Protein AF-A0A7S2AYP8-F1 (afdb_monomer_lite)

pLDDT: mean 70.14, std 17.72, range [39.72, 95.25]

Radius of gyration: 17.01 Å; chains: 1; bounding box: 49×31×50 Å

Sequence (108 aa):
DDADEDDENSYGFIDLTPDDLAQPGFIGDTMTLESSHVLASSHRSERTYSNDKGYFTIAEVVQAIIKFELVDRPKCSPYGCIDESHIYFEGLEPNEMNDAFTIAWSAM

Structure (mmCIF, N/CA/C/O backbone):
data_AF-A0A7S2AYP8-F1
#
_entry.id   AF-A0A7S2AYP8-F1
#
loop_
_atom_site.group_PDB
_atom_site.id
_atom_site.type_symbol
_atom_site.label_atom_id
_atom_site.label_alt_id
_atom_site.label_comp_id
_atom_site.label_asym_id
_atom_site.label_entity_id
_atom_site.label_seq_id
_atom_site.pdbx_PDB_ins_code
_atom_site.Cartn_x
_atom_site.Cartn_y
_atom_site.Cartn_z
_atom_site.occupancy
_atom_site.B_iso_or_equiv
_atom_site.auth_seq_id
_atom_site.auth_comp_id
_atom_site.auth_asym_id
_atom_site.auth_atom_id
_atom_site.pdbx_PDB_model_num
ATOM 1 N N . ASP A 1 1 ? 35.770 -13.442 31.119 1.00 41.78 1 ASP A N 1
ATOM 2 C CA . ASP A 1 1 ? 34.310 -13.346 31.006 1.00 41.78 1 ASP A CA 1
ATOM 3 C C . ASP A 1 1 ? 33.988 -12.377 29.893 1.00 41.78 1 ASP A C 1
ATOM 5 O O . ASP A 1 1 ? 33.701 -11.214 30.142 1.00 41.78 1 ASP A O 1
ATOM 9 N N . ASP A 1 2 ? 34.169 -12.871 28.668 1.00 44.22 2 ASP A N 1
ATOM 10 C CA . ASP A 1 2 ? 33.679 -12.236 27.450 1.00 44.22 2 ASP A CA 1
ATOM 11 C C . ASP A 1 2 ? 32.178 -12.519 27.393 1.00 44.22 2 ASP A C 1
ATOM 13 O O . ASP A 1 2 ? 31.759 -13.674 27.306 1.00 44.22 2 ASP A O 1
ATOM 17 N N . ALA A 1 3 ? 31.376 -11.473 27.572 1.00 45.34 3 ALA A N 1
ATOM 18 C CA . ALA A 1 3 ? 29.955 -11.520 27.286 1.00 45.34 3 ALA A CA 1
ATOM 19 C C . ALA A 1 3 ? 29.799 -11.206 25.797 1.00 45.34 3 ALA A C 1
ATOM 21 O O . ALA A 1 3 ? 29.847 -10.043 25.399 1.00 45.34 3 ALA A O 1
ATOM 22 N N . ASP A 1 4 ? 29.673 -12.258 24.993 1.00 51.62 4 ASP A N 1
ATOM 23 C CA . ASP A 1 4 ? 29.123 -12.170 23.647 1.00 51.62 4 ASP A CA 1
ATOM 24 C C . ASP A 1 4 ? 27.643 -11.770 23.789 1.00 51.62 4 ASP A C 1
ATOM 26 O O . ASP A 1 4 ? 26.775 -12.592 24.087 1.00 51.62 4 ASP A O 1
ATOM 30 N N . GLU A 1 5 ? 27.364 -10.470 23.682 1.00 51.22 5 GLU A N 1
ATOM 31 C CA . GLU A 1 5 ? 26.014 -9.959 23.449 1.00 51.22 5 GLU A CA 1
ATOM 32 C C . GLU A 1 5 ? 25.665 -10.258 21.986 1.00 51.22 5 GLU A C 1
ATOM 34 O O . GLU A 1 5 ? 25.932 -9.462 21.086 1.00 51.22 5 GLU A O 1
ATOM 39 N N . ASP A 1 6 ? 25.121 -11.455 21.755 1.00 49.44 6 ASP A N 1
ATOM 40 C CA . ASP A 1 6 ? 24.440 -11.817 20.515 1.00 49.44 6 ASP A CA 1
ATOM 41 C C . ASP A 1 6 ? 23.251 -10.863 20.318 1.00 49.44 6 ASP A C 1
ATOM 43 O O . ASP A 1 6 ? 22.161 -11.055 20.862 1.00 49.44 6 ASP A O 1
ATOM 47 N N . ASP A 1 7 ? 23.478 -9.798 19.551 1.00 47.03 7 ASP A N 1
ATOM 48 C CA . ASP A 1 7 ? 22.448 -8.913 19.011 1.00 47.03 7 ASP A CA 1
ATOM 49 C C . ASP A 1 7 ? 21.695 -9.683 17.909 1.00 47.03 7 ASP A C 1
ATOM 51 O O . ASP A 1 7 ? 21.910 -9.516 16.704 1.00 47.03 7 ASP A O 1
ATOM 55 N N . GLU A 1 8 ? 20.861 -10.634 18.342 1.00 46.34 8 GLU A N 1
ATOM 56 C CA . GLU A 1 8 ? 19.884 -11.350 17.525 1.00 46.34 8 GLU A CA 1
ATOM 57 C C . GLU A 1 8 ? 18.837 -10.340 17.032 1.00 46.34 8 GLU A C 1
ATOM 59 O O . GLU A 1 8 ? 17.712 -10.256 17.525 1.00 46.34 8 GLU A O 1
ATOM 64 N N . ASN A 1 9 ? 19.183 -9.580 15.995 1.00 44.69 9 ASN A N 1
ATOM 65 C CA . ASN A 1 9 ? 18.217 -8.829 15.202 1.00 44.69 9 ASN A CA 1
ATOM 66 C C . ASN A 1 9 ? 17.438 -9.803 14.295 1.00 44.69 9 ASN A C 1
ATOM 68 O O . ASN A 1 9 ? 17.444 -9.722 13.066 1.00 44.69 9 ASN A O 1
ATOM 72 N N . SER A 1 10 ? 16.809 -10.796 14.924 1.00 47.28 10 SER A N 1
ATOM 73 C CA . SER A 1 10 ? 15.831 -11.685 14.323 1.00 47.28 10 SER A CA 1
ATOM 74 C C . SER A 1 10 ? 14.547 -10.881 14.167 1.00 47.28 10 SER A C 1
ATOM 76 O O . SER A 1 10 ? 13.678 -10.880 15.041 1.00 47.28 10 SER A O 1
ATOM 78 N N . TYR A 1 11 ? 14.421 -10.152 13.057 1.00 52.59 11 TYR A N 1
ATOM 79 C CA . TYR A 1 11 ? 13.121 -9.674 12.591 1.00 52.59 11 TYR A CA 1
ATOM 80 C C . TYR A 1 11 ? 12.290 -10.895 12.181 1.00 52.59 11 TYR A C 1
ATOM 82 O O . TYR A 1 11 ? 12.142 -11.213 11.002 1.00 52.59 11 TYR A O 1
ATOM 90 N N . GLY A 1 12 ? 11.805 -11.644 13.170 1.00 48.66 12 GLY A N 1
ATOM 91 C CA . GLY A 1 12 ? 10.880 -12.738 12.952 1.00 48.66 12 GLY A CA 1
ATOM 92 C C . GLY A 1 12 ? 9.646 -12.180 12.260 1.00 48.66 12 GLY A C 1
ATOM 93 O O . GLY A 1 12 ? 9.010 -11.261 12.772 1.00 48.66 12 GLY A O 1
ATOM 94 N N . PHE A 1 13 ? 9.320 -12.711 11.085 1.00 57.84 13 PHE A N 1
ATOM 95 C CA . PHE A 1 13 ? 8.058 -12.400 10.431 1.00 57.84 13 PHE A CA 1
ATOM 96 C C . PHE A 1 13 ? 6.920 -12.838 11.360 1.00 57.84 13 PHE A C 1
ATOM 98 O O . PHE A 1 13 ? 6.816 -14.016 11.706 1.00 57.84 13 PHE A O 1
ATOM 105 N N . ILE A 1 14 ? 6.107 -11.881 11.805 1.00 73.06 14 ILE A N 1
ATOM 106 C CA . ILE A 1 14 ? 4.943 -12.142 12.652 1.00 73.06 14 ILE A CA 1
ATOM 107 C C . ILE A 1 14 ? 3.717 -12.192 11.749 1.00 73.06 14 ILE A C 1
ATOM 109 O O . ILE A 1 14 ? 3.436 -11.237 11.022 1.00 73.06 14 ILE A O 1
ATOM 113 N N . ASP A 1 15 ? 2.972 -13.292 11.821 1.00 78.75 15 ASP A N 1
ATOM 114 C CA . ASP A 1 15 ? 1.673 -13.387 11.167 1.00 78.75 15 ASP A CA 1
ATOM 115 C C . ASP A 1 15 ? 0.685 -12.423 11.833 1.00 78.75 15 ASP A C 1
ATOM 117 O O . ASP A 1 15 ? 0.452 -12.480 13.043 1.00 78.75 15 ASP A O 1
ATOM 121 N N . LEU A 1 16 ? 0.081 -11.543 11.033 1.00 81.38 16 LEU A N 1
ATOM 122 C CA . LEU A 1 16 ? -0.933 -10.610 11.514 1.00 81.38 16 LEU A CA 1
ATOM 123 C C . LEU A 1 16 ? -2.260 -11.330 11.754 1.00 81.38 16 LEU A C 1
ATOM 125 O O . LEU A 1 16 ? -2.754 -12.073 10.899 1.00 81.38 16 LEU A O 1
ATOM 129 N N . THR A 1 17 ? -2.877 -11.067 12.904 1.00 87.50 17 THR A N 1
ATOM 130 C CA . THR A 1 17 ? -4.221 -11.566 13.201 1.00 87.50 17 THR A CA 1
ATOM 131 C C . THR A 1 17 ? -5.282 -10.786 12.410 1.00 87.50 17 THR A C 1
ATOM 133 O O . THR A 1 17 ? -5.020 -9.682 11.926 1.00 87.50 17 THR A O 1
ATOM 136 N N . PRO A 1 18 ? -6.520 -11.304 12.285 1.00 89.94 18 PRO A N 1
ATOM 137 C CA . PRO A 1 18 ? -7.617 -10.550 11.676 1.00 89.94 18 PRO A CA 1
ATOM 138 C C . PRO A 1 18 ? -7.886 -9.191 12.341 1.00 89.94 18 PRO A C 1
ATOM 140 O O . PRO A 1 18 ? -8.270 -8.248 11.652 1.00 89.94 18 PRO A O 1
ATOM 143 N N . ASP A 1 19 ? -7.663 -9.084 13.654 1.00 88.94 19 ASP A N 1
ATOM 144 C CA . ASP A 1 19 ? -7.850 -7.837 14.401 1.00 88.94 19 ASP A CA 1
ATOM 145 C C . ASP A 1 19 ? -6.740 -6.822 14.103 1.00 88.94 19 ASP A C 1
ATOM 147 O O . ASP A 1 19 ? -7.028 -5.629 13.980 1.00 88.94 19 ASP A O 1
ATOM 151 N N . ASP A 1 20 ? -5.499 -7.289 13.916 1.00 84.88 20 ASP A N 1
ATOM 152 C CA . ASP A 1 20 ? -4.382 -6.450 13.463 1.00 84.88 20 ASP A CA 1
ATOM 153 C C . ASP A 1 20 ? -4.656 -5.931 12.051 1.00 84.88 20 ASP A C 1
ATOM 155 O O . ASP A 1 20 ? -4.562 -4.738 11.775 1.00 84.88 20 ASP A O 1
ATOM 159 N N . LEU A 1 21 ? -5.097 -6.820 11.160 1.00 86.25 21 LEU A N 1
ATOM 160 C CA . LEU A 1 21 ? -5.449 -6.490 9.782 1.00 86.25 21 LEU A CA 1
ATOM 161 C C . LEU A 1 21 ? -6.580 -5.452 9.676 1.00 86.25 21 LEU A C 1
ATOM 163 O O . LEU A 1 21 ? -6.643 -4.727 8.681 1.00 86.25 21 LEU A O 1
ATOM 167 N N . ALA A 1 22 ? -7.451 -5.364 10.683 1.00 91.62 22 ALA A N 1
ATOM 168 C CA . ALA A 1 22 ? -8.534 -4.388 10.758 1.00 91.62 22 ALA A CA 1
ATOM 169 C C . ALA A 1 22 ? -8.103 -3.018 11.318 1.00 91.62 22 ALA A C 1
ATOM 171 O O . ALA A 1 22 ? -8.872 -2.059 11.212 1.00 91.62 22 ALA A O 1
ATOM 172 N N . GLN A 1 23 ? -6.902 -2.897 11.896 1.00 90.56 23 GLN A N 1
ATOM 173 C CA . GLN A 1 23 ? -6.397 -1.617 12.400 1.00 90.56 23 GLN A CA 1
ATOM 174 C C . GLN A 1 23 ? -6.115 -0.635 11.254 1.00 90.56 23 GLN A C 1
ATOM 176 O O . GLN A 1 23 ? -5.822 -1.064 10.133 1.00 90.56 23 GLN A O 1
ATOM 181 N N . PRO A 1 24 ? -6.164 0.688 11.504 1.00 91.19 24 PRO A N 1
ATOM 182 C CA . PRO A 1 24 ? -5.702 1.682 10.542 1.00 91.19 24 PRO A CA 1
ATOM 183 C C . PRO A 1 24 ? -4.226 1.4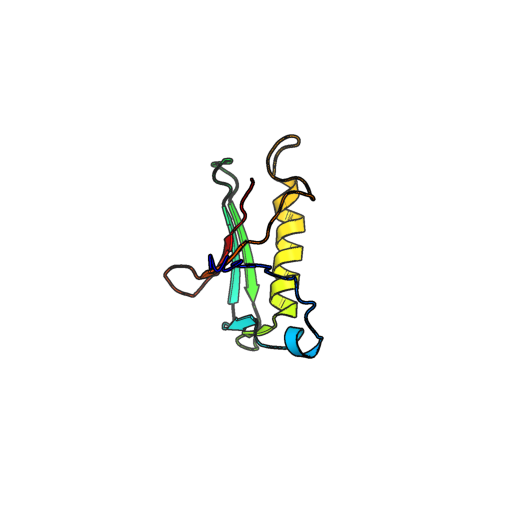63 10.178 1.00 91.19 24 PRO A C 1
ATOM 185 O O . PRO A 1 24 ? -3.360 1.499 11.046 1.00 91.19 24 PRO A O 1
ATOM 188 N N . GLY A 1 25 ? -3.951 1.243 8.892 1.00 86.81 25 GLY A N 1
ATOM 189 C CA . GLY A 1 25 ? -2.600 1.115 8.335 1.00 86.81 25 GLY A CA 1
ATOM 190 C C . GLY A 1 25 ? -2.120 2.379 7.618 1.00 86.81 25 GLY A C 1
ATOM 191 O O . GLY A 1 25 ? -0.927 2.649 7.583 1.00 86.81 25 GLY A O 1
ATOM 192 N N . PHE A 1 26 ? -3.045 3.178 7.081 1.00 89.69 26 PHE A N 1
ATOM 193 C CA . PHE A 1 26 ? -2.768 4.479 6.469 1.00 89.69 26 PHE A CA 1
ATOM 194 C C . PHE A 1 26 ? -3.877 5.460 6.843 1.00 89.69 26 PHE A C 1
ATOM 196 O O . PHE A 1 26 ? -5.055 5.133 6.701 1.00 89.69 26 PHE A O 1
ATOM 203 N N . ILE A 1 27 ? -3.524 6.662 7.297 1.00 91.25 27 ILE A N 1
ATOM 204 C CA . ILE A 1 27 ? -4.492 7.711 7.638 1.00 91.25 27 ILE A CA 1
ATOM 205 C C . ILE A 1 27 ? -4.602 8.681 6.464 1.00 91.25 27 ILE A C 1
ATOM 207 O O . ILE A 1 27 ? -3.614 9.280 6.058 1.00 91.25 27 ILE A O 1
ATOM 211 N N . GLY A 1 28 ? -5.813 8.840 5.942 1.00 90.88 28 GLY A N 1
ATOM 212 C CA . GLY A 1 28 ? -6.114 9.658 4.775 1.00 90.88 28 GLY A CA 1
ATOM 213 C C . GLY A 1 28 ? -7.254 9.056 3.960 1.00 90.88 28 GLY A C 1
ATOM 214 O O . GLY A 1 28 ? -7.475 7.844 3.951 1.00 90.88 28 GLY A O 1
ATOM 215 N N . ASP A 1 29 ? -7.999 9.921 3.281 1.00 91.38 29 ASP A N 1
ATOM 216 C CA . ASP A 1 29 ? -9.034 9.526 2.320 1.00 91.38 29 ASP A CA 1
ATOM 217 C C . ASP A 1 29 ? -8.434 9.029 0.998 1.00 91.38 29 ASP A C 1
ATOM 219 O O . ASP A 1 29 ? -9.102 8.345 0.226 1.00 91.38 29 ASP A O 1
ATOM 223 N N . THR A 1 30 ? -7.160 9.337 0.758 1.00 93.62 30 THR A N 1
ATOM 224 C CA . THR A 1 30 ? -6.447 9.071 -0.484 1.00 93.62 30 THR A CA 1
ATOM 225 C C . THR A 1 30 ? -5.064 8.519 -0.174 1.00 93.62 30 THR A C 1
ATOM 227 O O . THR A 1 30 ? -4.309 9.123 0.577 1.00 93.62 30 THR A O 1
ATOM 230 N N . MET A 1 31 ? -4.729 7.380 -0.773 1.00 92.81 31 MET A N 1
ATOM 231 C CA . MET A 1 31 ? -3.422 6.735 -0.680 1.00 92.81 31 MET A CA 1
ATOM 232 C C . MET A 1 31 ? -2.875 6.518 -2.088 1.00 92.81 31 MET A C 1
ATOM 234 O O . MET A 1 31 ? -3.522 5.870 -2.913 1.00 92.81 31 MET A O 1
ATOM 238 N N . THR A 1 32 ? -1.674 7.017 -2.355 1.00 90.06 32 THR A N 1
ATOM 239 C CA . THR A 1 32 ? -0.984 6.825 -3.635 1.00 90.06 32 THR A CA 1
ATOM 240 C C . THR A 1 32 ? 0.218 5.914 -3.441 1.00 90.06 32 THR A C 1
ATOM 242 O O . THR A 1 32 ? 1.034 6.150 -2.555 1.00 90.06 32 THR A O 1
ATOM 245 N N . LEU A 1 33 ? 0.310 4.873 -4.269 1.00 86.00 33 LEU A N 1
ATOM 246 C CA . LEU A 1 33 ? 1.480 4.007 -4.370 1.00 86.00 33 LEU A CA 1
ATOM 247 C C . LEU A 1 33 ? 2.282 4.389 -5.607 1.00 86.00 33 LEU A C 1
ATOM 249 O O . LEU A 1 33 ? 1.715 4.528 -6.695 1.00 86.00 33 LEU A O 1
ATOM 253 N N . GLU A 1 34 ? 3.590 4.520 -5.435 1.00 81.75 34 GLU A N 1
ATOM 254 C CA . GLU A 1 34 ? 4.526 4.859 -6.496 1.00 81.75 34 GLU A CA 1
ATOM 255 C C . GLU A 1 34 ? 5.665 3.840 -6.552 1.00 81.75 34 GLU A C 1
ATOM 257 O O . GLU A 1 34 ? 6.213 3.441 -5.528 1.00 81.75 34 GLU A O 1
ATOM 262 N N . SER A 1 35 ? 6.034 3.455 -7.771 1.00 74.44 35 SER A N 1
ATOM 263 C CA . SER A 1 35 ? 7.234 2.681 -8.063 1.00 74.44 35 SER A CA 1
ATOM 264 C C . SER A 1 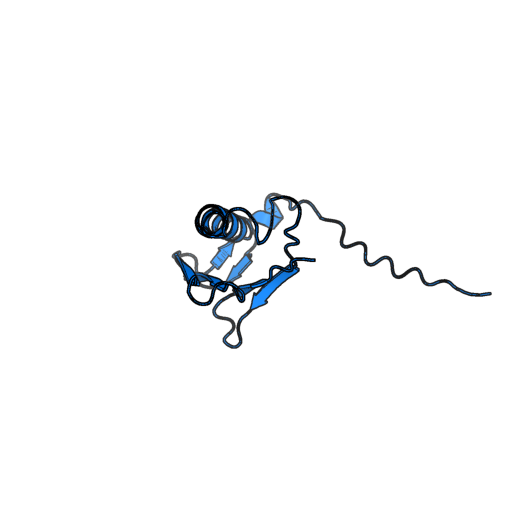35 ? 8.200 3.548 -8.858 1.00 74.44 35 SER A C 1
ATOM 266 O O . SER A 1 35 ? 7.838 4.092 -9.911 1.00 74.44 35 SER A O 1
ATOM 268 N N . SER A 1 36 ? 9.425 3.673 -8.347 1.00 64.62 36 SER A N 1
ATOM 269 C CA . SER A 1 36 ? 10.530 4.349 -9.020 1.00 64.62 36 SER A CA 1
ATOM 270 C C . SER A 1 36 ? 11.673 3.361 -9.256 1.00 64.62 36 SER A C 1
ATOM 272 O O . SER A 1 36 ? 12.399 2.956 -8.353 1.00 64.62 36 SER A O 1
ATOM 274 N N . HIS A 1 37 ? 11.838 2.943 -10.509 1.00 60.16 37 HIS A N 1
ATOM 275 C CA . HIS A 1 37 ? 12.928 2.053 -10.897 1.00 60.16 37 HIS A CA 1
ATOM 276 C C . HIS A 1 37 ? 14.168 2.882 -11.242 1.00 60.16 37 HIS A C 1
ATOM 278 O O . HIS A 1 37 ? 14.261 3.437 -12.335 1.00 60.16 37 HIS A O 1
ATOM 284 N N . VAL A 1 38 ? 15.151 2.946 -10.337 1.00 51.44 38 VAL A N 1
ATOM 285 C CA . VAL A 1 38 ? 16.397 3.731 -10.520 1.00 51.44 38 VAL A CA 1
ATOM 286 C C . VAL A 1 38 ? 17.161 3.327 -11.795 1.00 51.44 38 VAL A C 1
ATOM 288 O O . VAL A 1 38 ? 17.801 4.158 -12.437 1.00 51.44 38 VAL A O 1
ATOM 291 N N . LEU A 1 39 ? 17.057 2.059 -12.203 1.00 51.91 39 LEU A N 1
ATOM 292 C CA . LEU A 1 39 ? 17.733 1.509 -13.385 1.00 51.91 39 LEU A CA 1
ATOM 293 C C . LEU A 1 39 ? 16.941 1.671 -14.690 1.00 51.91 39 LEU A C 1
ATOM 295 O O . LEU A 1 39 ? 17.514 1.577 -15.775 1.00 51.91 39 LEU A O 1
ATOM 299 N N . ALA A 1 40 ? 15.640 1.944 -14.606 1.00 52.84 40 ALA A N 1
ATOM 300 C CA . ALA A 1 40 ? 14.786 2.186 -15.756 1.00 52.84 40 ALA A CA 1
ATOM 301 C C . ALA A 1 40 ? 14.323 3.640 -15.704 1.00 52.84 40 ALA A C 1
ATOM 303 O O . ALA A 1 40 ? 13.224 3.939 -15.249 1.00 52.84 40 ALA A O 1
ATOM 304 N N . SER A 1 41 ? 15.149 4.543 -16.236 1.00 47.38 41 SER A N 1
ATOM 305 C CA . SER A 1 41 ? 14.928 5.996 -16.360 1.00 47.38 41 SER A CA 1
ATOM 306 C C . SER A 1 41 ? 13.641 6.429 -17.098 1.00 47.38 41 SER A C 1
ATOM 308 O O . SER A 1 41 ? 13.496 7.587 -17.478 1.00 47.38 41 SER A O 1
ATOM 310 N N . SER A 1 42 ? 12.695 5.517 -17.326 1.00 52.91 42 SER A N 1
ATOM 311 C CA . SER A 1 42 ? 11.447 5.725 -18.059 1.00 52.91 42 SER A CA 1
ATOM 312 C C . SER A 1 42 ? 10.221 4.991 -17.491 1.00 52.91 42 SER A C 1
ATOM 314 O O . SER A 1 42 ? 9.131 5.208 -18.015 1.00 52.91 42 SER A O 1
ATOM 316 N N . HIS A 1 43 ? 10.342 4.170 -16.438 1.00 59.22 43 HIS A N 1
ATOM 317 C CA . HIS A 1 43 ? 9.190 3.470 -15.850 1.00 59.22 43 HIS A CA 1
ATOM 318 C C . HIS A 1 43 ? 8.895 3.967 -14.433 1.00 59.22 43 HIS A C 1
ATOM 320 O O . HIS A 1 43 ? 9.425 3.457 -13.450 1.00 59.22 43 HIS A O 1
ATOM 326 N N . ARG A 1 44 ? 8.016 4.974 -14.362 1.00 67.88 44 ARG A N 1
ATOM 327 C CA . ARG A 1 44 ? 7.319 5.382 -13.140 1.00 67.88 44 ARG A CA 1
ATOM 328 C C . ARG A 1 44 ? 5.892 4.858 -13.224 1.00 67.88 44 ARG A C 1
ATOM 330 O O . ARG A 1 44 ? 5.185 5.168 -14.186 1.00 67.88 44 ARG A O 1
ATOM 337 N N . SER A 1 45 ? 5.479 4.070 -12.242 1.00 76.25 45 SER A N 1
ATOM 338 C CA . SER A 1 45 ? 4.083 3.663 -12.088 1.00 76.25 45 SER A CA 1
ATOM 339 C C . SER A 1 45 ? 3.514 4.323 -10.854 1.00 76.25 45 SER A C 1
ATOM 341 O O . SER A 1 45 ? 4.143 4.312 -9.804 1.00 76.25 45 SER A O 1
ATOM 343 N N . GLU A 1 46 ? 2.312 4.863 -10.984 1.00 86.44 46 GLU A N 1
ATOM 344 C CA . GLU A 1 46 ? 1.587 5.484 -9.886 1.00 86.44 46 GLU A CA 1
ATOM 345 C C . GLU A 1 46 ? 0.167 4.927 -9.865 1.00 86.44 46 GLU A C 1
ATOM 347 O O . GLU A 1 46 ? -0.451 4.715 -10.918 1.00 86.44 46 GLU A O 1
ATOM 352 N N . ARG A 1 47 ? -0.353 4.655 -8.668 1.00 88.31 47 ARG A N 1
ATOM 353 C CA . ARG A 1 47 ? -1.748 4.269 -8.493 1.00 88.31 47 ARG A CA 1
ATOM 354 C C . ARG A 1 47 ? -2.327 4.840 -7.215 1.00 88.31 47 ARG A C 1
ATOM 356 O O . ARG A 1 47 ? -1.854 4.545 -6.123 1.00 88.31 47 ARG A O 1
ATOM 363 N N . THR A 1 48 ? -3.418 5.574 -7.377 1.00 92.50 48 THR A N 1
ATOM 364 C CA . THR A 1 48 ? -4.164 6.168 -6.272 1.00 92.50 48 THR A CA 1
ATOM 365 C C . THR A 1 48 ? -5.388 5.332 -5.922 1.00 92.50 48 THR A C 1
ATOM 367 O O . THR A 1 48 ? -6.125 4.860 -6.793 1.00 92.50 48 THR A O 1
ATOM 370 N N . TYR A 1 49 ? -5.599 5.166 -4.625 1.00 91.44 49 TYR A N 1
ATOM 371 C CA . TYR A 1 49 ? -6.750 4.540 -4.001 1.00 91.44 49 TYR A CA 1
ATOM 372 C C . TYR A 1 49 ? -7.442 5.594 -3.143 1.00 91.44 49 TYR A C 1
ATOM 374 O O . TYR A 1 49 ? -6.771 6.331 -2.427 1.00 91.44 49 TYR A O 1
ATOM 382 N N . SER A 1 50 ? -8.771 5.648 -3.189 1.00 93.69 50 SER A N 1
ATOM 383 C CA . SER A 1 50 ? -9.555 6.590 -2.385 1.00 93.69 50 SER A CA 1
ATOM 384 C C . SER A 1 50 ? -10.660 5.867 -1.628 1.00 93.69 50 SER A C 1
ATOM 386 O O . SER A 1 50 ? -11.202 4.870 -2.116 1.00 93.69 50 SER A O 1
ATOM 388 N N . ASN A 1 51 ? -10.993 6.358 -0.438 1.00 89.19 51 ASN A N 1
ATOM 389 C CA . ASN A 1 51 ? -12.129 5.895 0.344 1.00 89.19 51 ASN A CA 1
ATOM 390 C C . ASN A 1 51 ? -12.734 7.024 1.195 1.00 89.19 51 ASN A C 1
ATOM 392 O O . ASN A 1 51 ? -12.065 7.992 1.538 1.00 89.19 51 ASN A O 1
ATOM 396 N N . ASP A 1 52 ? -13.993 6.846 1.598 1.00 92.94 52 ASP A N 1
ATOM 397 C CA . ASP A 1 52 ? -14.742 7.859 2.359 1.00 92.94 52 ASP A CA 1
ATOM 398 C C . ASP A 1 52 ? -14.581 7.722 3.890 1.00 92.94 52 ASP A C 1
ATOM 400 O O . ASP A 1 52 ? -15.198 8.459 4.657 1.00 92.94 52 ASP A O 1
ATOM 404 N N . LYS A 1 53 ? -13.786 6.752 4.364 1.00 92.31 53 LYS A N 1
ATOM 405 C CA . LYS A 1 53 ? -13.582 6.462 5.797 1.00 92.31 53 LYS A CA 1
ATOM 406 C C . LYS A 1 53 ? -12.515 7.358 6.431 1.00 92.31 53 LYS A C 1
ATOM 408 O O . LYS A 1 53 ? -12.445 7.429 7.656 1.00 92.31 53 LYS A O 1
ATOM 413 N N . GLY A 1 54 ? -11.677 8.001 5.615 1.00 91.31 54 GLY A N 1
ATOM 414 C CA . GLY A 1 54 ? -10.543 8.812 6.067 1.00 91.31 54 GLY A CA 1
ATOM 415 C C . GLY A 1 54 ? -9.335 7.996 6.541 1.00 91.31 54 GLY A C 1
ATOM 416 O O . GLY A 1 54 ? -8.411 8.562 7.120 1.00 91.31 54 GLY A O 1
ATOM 417 N N . TYR A 1 55 ? -9.336 6.677 6.331 1.00 92.88 55 TYR A N 1
ATOM 418 C CA . TYR A 1 55 ? -8.187 5.799 6.555 1.00 92.88 55 TYR A CA 1
ATOM 419 C C . TYR A 1 55 ? -8.334 4.494 5.763 1.00 92.88 55 TYR A C 1
ATOM 421 O O . TYR A 1 55 ? -9.446 4.070 5.434 1.00 92.88 55 TYR A O 1
ATOM 429 N N . PHE A 1 56 ? -7.215 3.824 5.502 1.00 92.94 56 PHE A N 1
ATOM 430 C CA . PHE A 1 56 ? -7.149 2.456 4.994 1.00 92.94 56 PHE A CA 1
ATOM 431 C C . PHE A 1 56 ? -6.686 1.539 6.121 1.00 92.94 56 PHE A C 1
ATOM 433 O O . PHE A 1 56 ? -5.760 1.863 6.864 1.00 92.94 56 PHE A O 1
ATOM 440 N N . THR A 1 57 ? -7.337 0.391 6.260 1.00 95.25 57 THR A N 1
ATOM 441 C CA . THR A 1 57 ? -6.900 -0.669 7.177 1.00 95.25 57 THR A CA 1
ATOM 442 C C . THR A 1 57 ? -5.591 -1.298 6.702 1.00 95.25 57 THR A C 1
ATOM 444 O O . THR A 1 57 ? -5.271 -1.228 5.514 1.00 95.25 57 THR A O 1
ATOM 447 N N . ILE A 1 58 ? -4.849 -1.962 7.592 1.00 88.38 58 ILE A N 1
ATOM 448 C CA . ILE A 1 58 ? -3.642 -2.718 7.217 1.00 88.38 58 ILE A CA 1
ATOM 449 C C . ILE A 1 58 ? -3.963 -3.718 6.095 1.00 88.38 58 ILE A C 1
ATOM 451 O O . ILE A 1 58 ? -3.232 -3.788 5.107 1.00 88.38 58 ILE A O 1
ATOM 455 N N . ALA A 1 59 ? -5.101 -4.415 6.174 1.00 90.12 59 ALA A N 1
ATOM 456 C CA . ALA A 1 59 ? -5.563 -5.304 5.108 1.00 90.12 59 ALA A CA 1
ATOM 457 C C . ALA A 1 59 ? -5.722 -4.591 3.756 1.00 90.12 59 ALA A C 1
ATOM 459 O O . ALA A 1 59 ? -5.326 -5.124 2.719 1.00 90.12 59 ALA A O 1
ATOM 460 N N . GLU A 1 60 ? -6.311 -3.395 3.747 1.00 91.31 60 GLU A N 1
ATOM 461 C CA . GLU A 1 60 ? -6.527 -2.614 2.526 1.00 91.31 60 GLU A CA 1
ATOM 462 C C . GLU A 1 60 ? -5.217 -2.095 1.936 1.00 91.31 60 GLU A C 1
ATOM 464 O O . GLU A 1 60 ? -5.048 -2.148 0.717 1.00 91.31 60 GLU A O 1
ATOM 469 N N . VAL A 1 61 ? -4.282 -1.660 2.785 1.00 89.12 61 VAL A N 1
ATOM 470 C CA . VAL A 1 61 ? -2.937 -1.238 2.370 1.00 89.12 61 VAL A CA 1
ATOM 471 C C . VAL A 1 61 ? -2.191 -2.411 1.732 1.00 89.12 61 VAL A C 1
ATOM 473 O O . VAL A 1 61 ? -1.736 -2.302 0.595 1.00 89.12 61 VAL A O 1
ATOM 476 N N . VAL A 1 62 ? -2.150 -3.570 2.393 1.00 86.75 62 VAL A N 1
ATOM 477 C CA . VAL A 1 62 ? -1.494 -4.779 1.864 1.00 86.75 62 VAL A CA 1
ATOM 478 C C . VAL A 1 62 ? -2.122 -5.215 0.538 1.00 86.75 62 VAL A C 1
ATOM 480 O O . VAL A 1 62 ? -1.416 -5.497 -0.428 1.00 86.75 62 VAL A O 1
ATOM 483 N N . GLN A 1 63 ? -3.452 -5.217 0.439 1.00 87.88 63 GLN A N 1
ATOM 484 C CA . GLN A 1 63 ? -4.148 -5.545 -0.809 1.00 87.88 63 GLN A CA 1
ATOM 485 C C . GLN A 1 63 ? -3.852 -4.543 -1.932 1.00 87.88 63 GLN A C 1
ATOM 487 O O . GLN A 1 63 ? -3.754 -4.940 -3.095 1.00 87.88 63 GLN A O 1
ATOM 492 N N . ALA A 1 64 ? -3.722 -3.254 -1.614 1.00 89.19 64 ALA A N 1
ATOM 493 C CA . ALA A 1 64 ? -3.352 -2.226 -2.578 1.00 89.19 64 ALA A CA 1
ATOM 494 C C . ALA A 1 64 ? -1.920 -2.422 -3.092 1.00 89.19 64 ALA A C 1
ATOM 496 O O . ALA A 1 64 ? -1.707 -2.333 -4.304 1.00 89.19 64 ALA A O 1
ATOM 497 N N . ILE A 1 65 ? -0.980 -2.759 -2.202 1.00 84.81 65 ILE A N 1
ATOM 498 C CA . ILE A 1 65 ? 0.410 -3.085 -2.546 1.00 84.81 65 ILE A CA 1
ATOM 499 C C . ILE A 1 65 ? 0.445 -4.305 -3.464 1.00 84.81 65 ILE A C 1
ATOM 501 O O . ILE A 1 65 ? 0.942 -4.205 -4.579 1.00 84.81 65 ILE A O 1
ATOM 505 N N . ILE A 1 66 ? -0.187 -5.419 -3.082 1.00 82.88 66 ILE A N 1
ATOM 506 C CA . ILE A 1 66 ? -0.218 -6.644 -3.902 1.00 82.88 66 ILE A CA 1
ATOM 507 C C . ILE A 1 66 ? -0.780 -6.363 -5.304 1.00 82.88 66 ILE A C 1
ATOM 509 O O . ILE A 1 66 ? -0.219 -6.794 -6.310 1.00 82.88 66 ILE A O 1
ATOM 513 N N . LYS A 1 67 ? -1.888 -5.619 -5.400 1.00 84.19 67 LYS A N 1
ATOM 514 C CA . LYS A 1 67 ? -2.498 -5.269 -6.695 1.00 84.19 67 LYS A CA 1
ATOM 515 C C . LYS A 1 67 ? -1.624 -4.347 -7.535 1.00 84.19 67 LYS A C 1
ATOM 517 O O . LYS A 1 67 ? -1.716 -4.396 -8.761 1.00 84.19 67 LYS A O 1
ATOM 522 N N . PHE A 1 68 ? -0.867 -3.462 -6.898 1.00 84.31 68 PHE A N 1
ATOM 523 C CA . PHE A 1 68 ? 0.066 -2.573 -7.573 1.00 84.31 68 PHE A CA 1
ATOM 524 C C . PHE A 1 68 ? 1.269 -3.361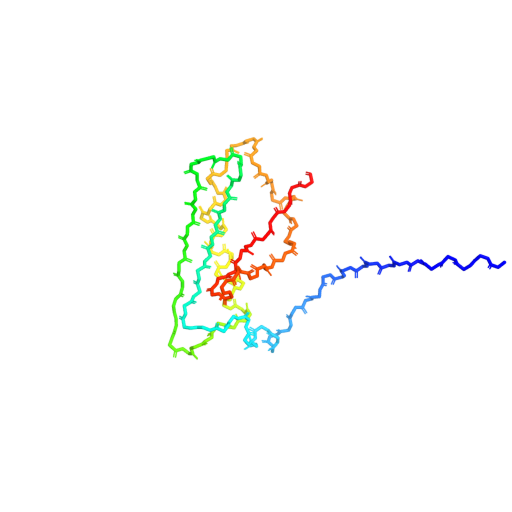 -8.102 1.00 84.31 68 PHE A C 1
ATOM 526 O O . PHE A 1 68 ? 1.549 -3.297 -9.298 1.00 84.31 68 PHE A O 1
ATOM 533 N N . GLU A 1 69 ? 1.859 -4.212 -7.265 1.00 74.88 69 GLU A N 1
ATOM 534 C CA . GLU A 1 69 ? 2.977 -5.100 -7.600 1.00 74.88 69 GLU A CA 1
ATOM 535 C C . GLU A 1 69 ? 2.655 -6.044 -8.762 1.00 74.88 69 GLU A C 1
ATOM 537 O O . GLU A 1 69 ? 3.423 -6.141 -9.714 1.00 74.88 69 GLU A O 1
ATOM 542 N N . LEU A 1 70 ? 1.476 -6.678 -8.768 1.00 78.06 70 LEU A N 1
ATOM 543 C CA . LEU A 1 70 ? 1.056 -7.555 -9.872 1.00 78.06 70 LEU A CA 1
ATOM 544 C C . LEU A 1 70 ? 1.017 -6.849 -11.239 1.00 78.06 70 LEU A C 1
ATOM 546 O O . LEU A 1 70 ? 1.114 -7.508 -12.274 1.00 78.06 70 LEU A O 1
ATOM 550 N N . VAL A 1 71 ? 0.841 -5.526 -11.254 1.00 77.25 71 VAL A N 1
ATOM 551 C CA . VAL A 1 71 ? 0.793 -4.716 -12.478 1.00 77.25 71 VAL A CA 1
ATOM 552 C C . VAL A 1 71 ? 2.156 -4.120 -12.813 1.00 77.25 71 VAL A C 1
ATOM 554 O O . VAL A 1 71 ? 2.485 -4.005 -13.995 1.00 77.25 71 VAL A O 1
ATOM 557 N N . ASP A 1 72 ? 2.926 -3.698 -11.811 1.00 73.94 72 ASP A N 1
ATOM 558 C CA . ASP A 1 72 ? 4.215 -3.043 -12.025 1.00 73.94 72 ASP A CA 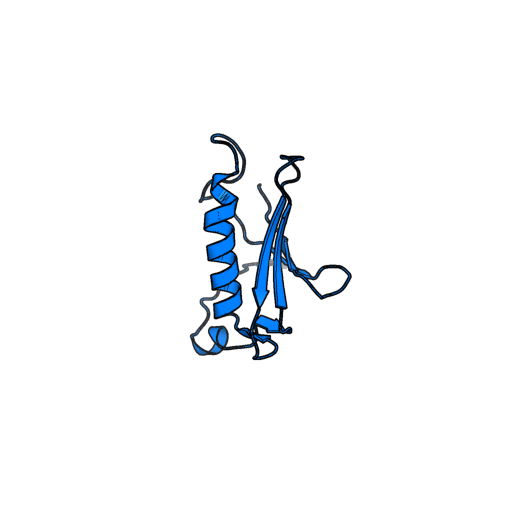1
ATOM 559 C C . ASP A 1 72 ? 5.339 -4.039 -12.315 1.00 73.94 72 ASP A C 1
ATOM 561 O O . ASP A 1 72 ? 6.098 -3.852 -13.264 1.00 73.94 72 ASP A O 1
ATOM 565 N N . ARG A 1 73 ? 5.381 -5.156 -11.586 1.00 68.88 73 ARG A N 1
ATOM 566 C CA . ARG A 1 73 ? 6.449 -6.159 -11.661 1.00 68.88 73 ARG A CA 1
ATOM 567 C C . ARG A 1 73 ? 6.713 -6.720 -13.068 1.00 68.88 73 ARG A C 1
ATOM 569 O O . ARG A 1 73 ? 7.879 -6.832 -13.439 1.00 68.88 73 ARG A O 1
ATOM 576 N N . PRO A 1 74 ? 5.701 -7.021 -13.910 1.00 69.19 74 PRO A N 1
ATOM 577 C CA . PRO A 1 74 ? 5.941 -7.499 -15.275 1.00 69.19 74 PRO A CA 1
ATOM 578 C C . PRO A 1 74 ? 6.609 -6.475 -16.209 1.00 69.19 74 PRO A C 1
ATOM 580 O O . PRO A 1 74 ? 6.987 -6.831 -17.324 1.00 69.19 74 PRO A O 1
ATOM 583 N N . LYS A 1 75 ? 6.713 -5.201 -15.803 1.00 66.81 75 LYS A N 1
ATOM 584 C CA . LYS A 1 75 ? 7.375 -4.142 -16.583 1.00 66.81 75 LYS A CA 1
ATOM 585 C C . LYS A 1 75 ? 8.900 -4.175 -16.427 1.00 66.81 75 LYS A C 1
ATOM 587 O O . LYS A 1 75 ? 9.603 -3.553 -17.223 1.00 66.81 75 LYS A O 1
ATOM 592 N N . CYS A 1 76 ? 9.415 -4.921 -15.451 1.00 59.00 76 CYS A N 1
ATOM 593 C CA . CYS A 1 76 ? 10.838 -5.202 -15.293 1.00 59.00 76 CYS A CA 1
ATOM 594 C C . CYS A 1 76 ? 11.276 -6.279 -16.318 1.00 59.00 76 CYS A C 1
ATOM 596 O O . CYS A 1 76 ? 10.610 -7.293 -16.503 1.00 59.00 76 CYS A O 1
ATOM 598 N N . SER A 1 77 ? 12.374 -6.030 -17.042 1.00 49.78 77 SER A N 1
ATOM 599 C CA . SER A 1 77 ? 12.892 -6.823 -18.182 1.00 49.78 77 SER A CA 1
ATOM 600 C C . SER A 1 77 ? 13.214 -8.297 -17.833 1.00 49.78 77 SER A C 1
ATOM 602 O O . SER A 1 77 ? 13.604 -8.561 -16.695 1.00 49.78 77 SER A O 1
ATOM 604 N N . PRO A 1 78 ? 13.165 -9.265 -18.786 1.00 52.78 78 PRO A N 1
ATOM 605 C CA . PRO A 1 78 ? 13.280 -10.713 -18.513 1.00 52.78 78 PRO A CA 1
ATOM 606 C C . PRO A 1 78 ? 14.588 -11.223 -17.868 1.00 52.78 78 PRO A C 1
ATOM 608 O O . PRO A 1 78 ? 14.684 -12.421 -17.618 1.00 52.78 78 PRO A O 1
ATOM 611 N N . TYR A 1 79 ? 15.580 -10.366 -17.588 1.00 43.91 79 TYR A N 1
ATOM 612 C CA . TYR A 1 79 ? 16.839 -10.746 -16.916 1.00 43.91 79 TYR A CA 1
ATOM 613 C C . TYR A 1 79 ? 17.348 -9.738 -15.865 1.00 43.91 79 TYR A C 1
ATOM 615 O O . TYR A 1 79 ? 18.522 -9.759 -15.506 1.00 43.91 79 TYR A O 1
ATOM 623 N N . GLY A 1 80 ? 16.499 -8.851 -15.352 1.00 48.91 80 GLY A N 1
ATOM 624 C CA . GLY A 1 80 ? 16.875 -7.920 -14.285 1.00 48.91 80 GLY A CA 1
ATOM 625 C C . GLY A 1 80 ? 15.806 -6.838 -14.145 1.00 48.91 80 GLY A C 1
ATOM 626 O O . GLY A 1 80 ? 15.456 -6.199 -15.132 1.00 48.91 80 GLY A O 1
ATOM 627 N N . CYS A 1 81 ? 15.206 -6.603 -12.987 1.00 45.81 81 CYS A N 1
ATOM 628 C CA . CYS A 1 81 ? 15.688 -6.830 -11.634 1.00 45.81 81 CYS A CA 1
ATOM 629 C C . CYS A 1 81 ? 14.543 -7.377 -10.770 1.00 45.81 81 CYS A C 1
ATOM 631 O O . CYS A 1 81 ? 13.408 -6.924 -10.887 1.00 45.81 81 CYS A O 1
ATOM 633 N N . ILE A 1 82 ? 14.904 -8.292 -9.871 1.00 48.06 82 ILE A N 1
ATOM 634 C CA . ILE A 1 82 ? 14.105 -8.878 -8.792 1.00 48.06 82 ILE A CA 1
ATOM 635 C C . ILE A 1 82 ? 13.187 -10.056 -9.179 1.00 48.06 82 ILE A C 1
ATOM 637 O O . ILE A 1 82 ? 11.981 -9.922 -9.421 1.00 48.06 82 ILE A O 1
ATOM 641 N N . ASP A 1 83 ? 13.767 -11.261 -9.172 1.00 44.72 83 ASP A N 1
ATOM 642 C CA . ASP A 1 83 ? 12.983 -12.495 -9.189 1.00 44.72 83 ASP A CA 1
ATOM 643 C C . ASP A 1 83 ? 12.109 -12.613 -7.920 1.00 44.72 83 ASP A C 1
ATOM 645 O O . ASP A 1 83 ? 12.293 -11.914 -6.920 1.00 44.72 83 ASP A O 1
ATOM 649 N N . GLU A 1 84 ? 11.101 -13.477 -7.968 1.00 46.94 84 GLU A N 1
ATOM 650 C CA . GLU A 1 84 ? 10.143 -13.732 -6.878 1.00 46.94 84 GLU A CA 1
ATOM 651 C C . GLU A 1 84 ? 10.797 -14.166 -5.555 1.00 46.94 84 GLU A C 1
ATOM 653 O O . GLU A 1 84 ? 10.138 -14.140 -4.519 1.00 46.94 84 GLU A O 1
ATOM 658 N N . SER A 1 85 ? 12.093 -14.481 -5.575 1.00 48.31 85 SER A N 1
ATOM 659 C CA . SER A 1 85 ? 12.915 -14.912 -4.446 1.00 48.31 85 SER A CA 1
ATOM 660 C C . SER A 1 85 ? 13.844 -13.834 -3.858 1.00 48.31 85 SER A C 1
ATOM 662 O O . SER A 1 85 ? 14.465 -14.117 -2.838 1.00 48.31 85 SER A O 1
ATOM 664 N N . HIS A 1 86 ? 13.922 -12.619 -4.422 1.00 43.31 86 HIS A N 1
ATOM 665 C CA . HIS A 1 86 ? 14.853 -11.562 -3.968 1.00 43.31 86 HIS A CA 1
ATOM 666 C C . HIS A 1 86 ? 14.185 -10.227 -3.576 1.00 43.31 86 HIS A C 1
ATOM 668 O O . HIS A 1 86 ? 14.864 -9.207 -3.488 1.00 43.31 86 HIS A O 1
ATOM 674 N N . ILE A 1 87 ? 12.868 -10.202 -3.328 1.00 52.00 87 ILE A N 1
ATOM 675 C CA . ILE A 1 87 ? 12.214 -9.035 -2.711 1.00 52.00 87 ILE A CA 1
ATOM 676 C C . ILE A 1 87 ? 12.261 -9.195 -1.191 1.00 52.00 87 ILE A C 1
ATOM 678 O O . ILE A 1 87 ? 11.474 -9.959 -0.629 1.00 52.00 87 ILE A O 1
ATOM 682 N N . TYR A 1 88 ? 13.112 -8.422 -0.521 1.00 52.75 88 TYR A N 1
ATOM 683 C CA . TYR A 1 88 ? 12.862 -8.071 0.872 1.00 52.75 88 TYR A CA 1
ATOM 684 C C . TYR A 1 88 ? 12.007 -6.804 0.873 1.00 52.75 88 TYR A C 1
ATOM 686 O O . TYR A 1 88 ? 12.409 -5.770 0.343 1.00 52.75 88 TYR A O 1
ATOM 694 N N . PHE A 1 89 ? 10.793 -6.900 1.415 1.00 55.91 89 PHE A N 1
ATOM 695 C CA . PHE A 1 89 ? 10.045 -5.708 1.795 1.00 55.91 89 PHE A CA 1
ATOM 696 C C . PHE A 1 89 ? 10.799 -5.061 2.956 1.00 55.91 89 PHE A C 1
ATOM 698 O O . PHE A 1 89 ? 10.799 -5.604 4.060 1.00 55.91 89 PHE A O 1
ATOM 705 N N . GLU A 1 90 ? 11.481 -3.948 2.694 1.00 53.78 90 GLU A N 1
ATOM 706 C CA . GLU A 1 90 ? 12.272 -3.254 3.719 1.00 53.78 90 GLU A CA 1
ATOM 707 C C . GLU A 1 90 ? 11.437 -2.252 4.516 1.00 53.78 90 GLU A C 1
ATOM 709 O O . GLU A 1 90 ? 11.802 -1.880 5.629 1.00 53.78 90 GLU A O 1
ATOM 714 N N . GLY A 1 91 ? 10.272 -1.874 3.990 1.00 55.75 91 GLY A N 1
ATOM 715 C CA . GLY A 1 91 ? 9.306 -1.065 4.709 1.00 55.75 91 GLY A CA 1
ATOM 716 C C . GLY A 1 91 ? 8.554 -0.086 3.821 1.00 55.75 91 GLY A C 1
ATOM 717 O O . GLY A 1 91 ? 8.778 0.034 2.615 1.00 55.75 91 GLY A O 1
ATOM 718 N N . LEU A 1 92 ? 7.631 0.619 4.468 1.00 67.88 92 LEU A N 1
ATOM 719 C CA . LEU A 1 92 ? 7.001 1.816 3.932 1.00 67.88 92 LEU A CA 1
ATOM 720 C C . LEU A 1 92 ? 7.692 3.021 4.557 1.00 67.88 92 LEU A C 1
ATOM 722 O O . LEU A 1 92 ? 7.670 3.181 5.778 1.00 67.88 92 LEU A O 1
ATOM 726 N N . GLU A 1 93 ? 8.262 3.881 3.725 1.00 73.56 93 GLU A N 1
ATOM 727 C CA . GLU A 1 93 ? 8.852 5.138 4.168 1.00 73.56 93 GLU A CA 1
ATOM 728 C C . GLU A 1 93 ? 7.908 6.285 3.811 1.00 73.56 93 GLU A C 1
ATOM 730 O O . GLU A 1 93 ? 7.575 6.456 2.636 1.00 73.56 93 GLU A O 1
ATOM 735 N N . PRO A 1 94 ? 7.430 7.077 4.782 1.00 72.56 94 PRO A N 1
ATOM 736 C CA . PRO A 1 94 ? 6.644 8.254 4.456 1.00 72.56 94 PRO A CA 1
ATOM 737 C C . PRO A 1 94 ? 7.506 9.259 3.683 1.00 72.56 94 PRO A C 1
ATOM 739 O O . PRO A 1 94 ? 8.683 9.457 3.991 1.00 72.56 94 PRO A O 1
ATOM 742 N N . ASN A 1 95 ? 6.923 9.911 2.679 1.00 70.31 95 ASN A N 1
ATOM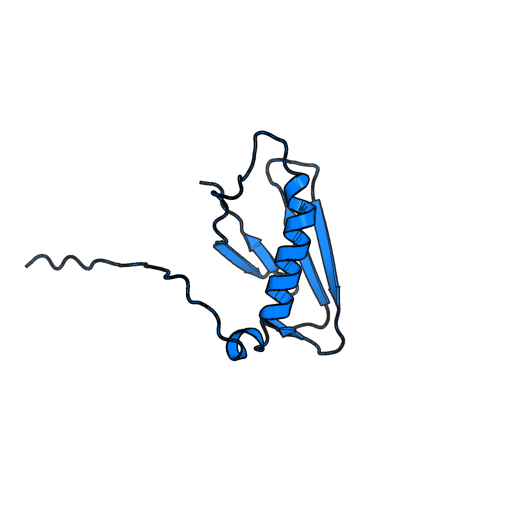 743 C CA . ASN A 1 95 ? 7.590 11.004 1.979 1.00 70.31 95 ASN A CA 1
ATOM 744 C C . ASN A 1 95 ? 7.732 12.242 2.889 1.00 70.31 95 ASN A C 1
ATOM 746 O O . ASN A 1 95 ? 7.140 12.324 3.965 1.00 70.31 95 ASN A O 1
ATOM 750 N N . GLU A 1 96 ? 8.486 13.251 2.441 1.00 75.00 96 GLU A N 1
ATOM 751 C CA . GLU A 1 96 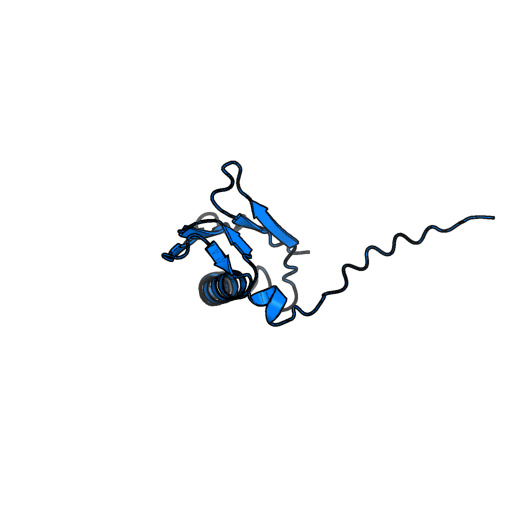? 8.737 14.469 3.234 1.00 75.00 96 GLU A CA 1
ATOM 752 C C . GLU A 1 96 ? 7.458 15.200 3.681 1.00 75.00 96 GLU A C 1
ATOM 754 O O . GLU A 1 96 ? 7.466 15.914 4.684 1.00 75.00 96 GLU A O 1
ATOM 759 N N . MET A 1 97 ? 6.355 15.023 2.949 1.00 75.75 97 MET A N 1
ATOM 760 C CA . MET A 1 97 ? 5.067 15.649 3.245 1.00 75.75 97 MET A CA 1
ATOM 761 C C . MET A 1 97 ? 4.140 14.772 4.104 1.00 75.75 97 MET A C 1
ATOM 763 O O . MET A 1 97 ? 3.075 15.244 4.497 1.00 75.75 97 MET A O 1
ATOM 767 N N . ASN A 1 98 ? 4.542 13.540 4.447 1.00 71.50 98 ASN A N 1
ATOM 768 C CA . ASN A 1 98 ? 3.723 12.521 5.119 1.00 71.50 98 ASN A CA 1
ATOM 769 C C . ASN A 1 98 ? 2.357 12.274 4.443 1.00 71.50 98 ASN A C 1
ATOM 771 O O . ASN A 1 98 ? 1.402 11.873 5.108 1.00 71.50 98 ASN A O 1
ATOM 775 N N . ASP A 1 99 ? 2.244 12.529 3.140 1.00 71.44 99 ASP A N 1
ATOM 776 C CA . ASP A 1 99 ? 1.002 12.370 2.372 1.00 71.44 99 ASP A CA 1
ATOM 777 C C . ASP A 1 99 ? 1.052 11.188 1.392 1.00 71.44 99 ASP A C 1
ATOM 779 O O . ASP A 1 99 ? 0.028 10.793 0.831 1.00 71.44 99 ASP A O 1
ATOM 783 N N . ALA A 1 100 ? 2.222 10.567 1.238 1.00 61.19 100 ALA A N 1
ATOM 784 C CA . ALA A 1 100 ? 2.405 9.313 0.525 1.00 61.19 100 ALA A CA 1
ATOM 785 C C . ALA A 1 100 ? 3.466 8.447 1.214 1.00 61.19 100 ALA A C 1
ATOM 787 O O . ALA A 1 100 ? 4.326 8.955 1.934 1.00 61.19 100 ALA A O 1
ATOM 788 N N . PHE A 1 101 ? 3.420 7.138 0.957 1.00 68.69 101 PHE A N 1
ATOM 789 C CA . PHE A 1 101 ? 4.483 6.215 1.345 1.00 68.69 101 PHE A CA 1
ATOM 790 C C . PHE A 1 101 ? 5.213 5.723 0.104 1.00 68.69 101 PHE A C 1
ATOM 792 O O . PHE A 1 101 ? 4.599 5.242 -0.850 1.00 68.69 101 PHE A O 1
ATOM 799 N N . THR A 1 102 ? 6.532 5.812 0.153 1.00 66.44 102 THR A N 1
ATOM 800 C CA . THR A 1 102 ? 7.425 5.126 -0.766 1.00 66.44 102 THR A CA 1
ATOM 801 C C . THR A 1 102 ? 7.568 3.690 -0.289 1.00 66.44 102 THR A C 1
ATOM 803 O O . THR A 1 102 ? 7.839 3.438 0.887 1.00 66.44 102 THR A O 1
ATOM 806 N N . ILE A 1 103 ? 7.384 2.738 -1.197 1.00 61.19 103 ILE A N 1
ATOM 807 C CA . ILE A 1 103 ? 7.702 1.342 -0.912 1.00 61.19 103 ILE A CA 1
ATOM 808 C C . ILE A 1 103 ? 9.190 1.152 -1.202 1.00 61.19 103 ILE A C 1
ATOM 810 O O . ILE A 1 103 ? 9.617 1.309 -2.348 1.00 61.19 103 ILE A O 1
ATOM 814 N N . ALA A 1 104 ? 9.976 0.861 -0.166 1.00 59.31 104 ALA A N 1
ATOM 815 C CA . ALA A 1 104 ? 11.397 0.584 -0.310 1.00 59.31 104 ALA A CA 1
ATOM 816 C C . ALA A 1 104 ? 11.608 -0.894 -0.662 1.00 59.31 104 ALA A C 1
ATOM 818 O O . ALA A 1 104 ? 11.154 -1.798 0.048 1.00 59.31 104 ALA A O 1
ATOM 819 N N . TRP A 1 105 ? 12.315 -1.124 -1.766 1.00 56.31 105 TRP A N 1
ATOM 820 C CA . TRP A 1 105 ? 12.747 -2.443 -2.207 1.00 56.31 105 TRP A CA 1
ATOM 821 C C . TRP A 1 105 ? 14.265 -2.435 -2.339 1.00 56.31 105 TRP A C 1
ATOM 823 O O . TRP A 1 105 ? 14.812 -1.590 -3.051 1.00 56.31 105 TRP A O 1
ATOM 833 N N . SER A 1 106 ? 14.939 -3.393 -1.713 1.00 47.03 106 SER A N 1
ATOM 834 C CA . SER A 1 106 ? 16.371 -3.601 -1.913 1.00 47.03 106 SER A CA 1
ATOM 835 C C . SER A 1 106 ? 16.603 -4.904 -2.653 1.00 47.03 106 SER A C 1
ATOM 837 O O . SER A 1 106 ? 16.023 -5.942 -2.333 1.00 47.03 106 SER A O 1
ATOM 839 N N . ALA A 1 107 ? 17.439 -4.825 -3.682 1.00 43.34 107 ALA A N 1
ATOM 840 C CA . ALA A 1 107 ? 18.030 -5.983 -4.320 1.00 43.34 107 ALA A CA 1
ATOM 841 C C . ALA A 1 107 ? 19.408 -6.162 -3.680 1.00 43.34 107 ALA A C 1
ATOM 843 O O . ALA A 1 107 ? 20.271 -5.303 -3.874 1.00 43.34 107 ALA A O 1
ATOM 844 N N . MET A 1 108 ? 19.611 -7.234 -2.910 1.00 39.72 108 MET A N 1
ATOM 845 C CA . MET A 1 108 ? 20.984 -7.705 -2.693 1.00 39.72 108 MET A CA 1
ATOM 846 C C . MET A 1 108 ? 21.596 -8.143 -4.024 1.00 39.72 108 MET A C 1
ATOM 848 O O . MET A 1 108 ? 20.867 -8.759 -4.836 1.00 39.72 108 MET A O 1
#

Foldseek 3Di:
DDPPPPPPPPPPDDDDDPVQQQAFPFFAQKEKEWDDDPVPPPDIDIDMDGHPPRTDGNNRVVVVVVVSCVVRVVVADPPDDDDPPFWDQPDWCQDPVSRYTYGDTDGD

Secondary structure (DSSP, 8-state):
-----------PPPPPPHHHHTSEEEESSEEEEEEE-TT-TT-EEEEEEE-TTSEEEHHHHHHHHHHHHHHHGGGSBTTBS--TTS-EEEEEEEPTTSSSEEEEEE--

Organism: NCBI:txid41880